Protein AF-A0A943QBY4-F1 (afdb_monomer)

Sequence (57 aa):
MPKAVDYVNQSLSSLQNTISSLQQALGDAEKSDNKAKIQSAIDSINSASQELSKYKD

Nearest PDB structures (foldseek):
  7s5c-assembly1_D  TM=9.307E-01  e=8.142E-01  Myxococcus xanthus
  7s5c-assembly1_E  TM=9.389E-01  e=8.142E-01  Myxococcus xanthus
  7s5k-assembly1_E  TM=9.337E-01  e=1.059E+00  Myxococcus xanthus
  7s5k-assembly1_F  TM=9.321E-01  e=1.208E+00  Myxococcus xanthus
  7s5c-assembly1_F  TM=9.477E-01  e=1.291E+00  Myxococcus xanthus

Structure (mmCIF, N/CA/C/O 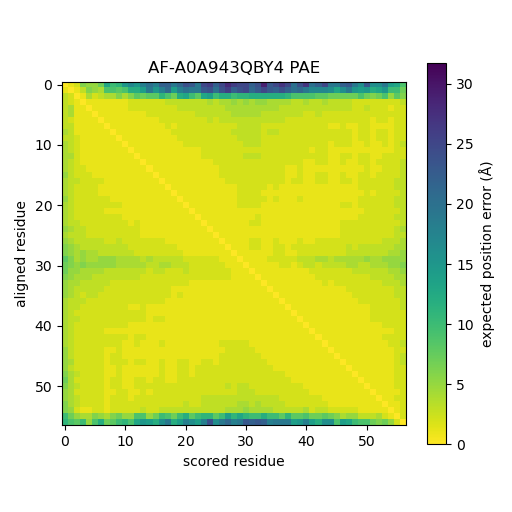backbone):
data_AF-A0A943QBY4-F1
#
_entry.id   AF-A0A943QBY4-F1
#
loop_
_atom_site.group_PDB
_atom_site.id
_atom_site.type_symbol
_atom_site.label_atom_id
_atom_site.label_alt_id
_atom_site.label_comp_id
_atom_site.label_asym_id
_atom_site.label_entity_id
_atom_site.label_seq_id
_atom_site.pdbx_PDB_ins_code
_atom_site.Cartn_x
_atom_site.Cartn_y
_atom_site.Cartn_z
_atom_site.occupancy
_atom_site.B_iso_or_equiv
_atom_site.auth_seq_id
_atom_site.auth_comp_id
_atom_site.auth_asym_id
_atom_site.auth_atom_id
_atom_site.pdbx_PDB_model_num
ATOM 1 N N . MET A 1 1 ? 12.563 -8.169 -22.963 1.00 65.50 1 MET A N 1
ATOM 2 C CA . MET A 1 1 ? 12.691 -8.041 -21.497 1.00 65.50 1 MET A CA 1
ATOM 3 C C . MET A 1 1 ? 11.755 -6.933 -21.060 1.00 65.50 1 MET A C 1
ATOM 5 O O . MET A 1 1 ? 11.746 -5.923 -21.759 1.00 65.50 1 MET A O 1
ATOM 9 N N . PRO A 1 2 ? 10.960 -7.117 -19.994 1.00 73.31 2 PRO A N 1
ATOM 10 C CA . PRO A 1 2 ? 10.202 -6.015 -19.413 1.00 73.31 2 PRO A CA 1
ATOM 11 C C . PRO A 1 2 ? 11.180 -4.927 -18.971 1.00 73.31 2 PRO A C 1
ATOM 13 O O . PRO A 1 2 ? 12.258 -5.242 -18.455 1.00 73.31 2 PRO A O 1
ATOM 16 N N . LYS A 1 3 ? 10.839 -3.665 -19.218 1.00 89.69 3 LYS A N 1
ATOM 17 C CA . LYS A 1 3 ? 11.650 -2.540 -18.752 1.00 89.69 3 LYS A CA 1
ATOM 18 C C . LYS A 1 3 ? 11.423 -2.347 -17.257 1.00 89.69 3 LYS A C 1
ATOM 20 O O . LYS A 1 3 ? 10.384 -2.738 -16.726 1.00 89.69 3 LYS A O 1
ATOM 25 N N . ALA A 1 4 ? 12.362 -1.707 -16.570 1.00 94.31 4 ALA A N 1
ATOM 26 C CA . ALA A 1 4 ? 12.196 -1.391 -15.152 1.00 94.31 4 ALA A CA 1
ATOM 27 C C . ALA A 1 4 ? 10.906 -0.583 -14.889 1.00 94.31 4 ALA A C 1
ATOM 29 O O . ALA A 1 4 ? 10.215 -0.835 -13.902 1.00 94.31 4 ALA A O 1
ATOM 30 N N . VAL A 1 5 ? 10.510 0.287 -15.828 1.00 94.44 5 VAL A N 1
ATOM 31 C CA . VAL A 1 5 ? 9.241 1.033 -15.760 1.00 94.44 5 VAL A CA 1
ATOM 32 C C . VAL A 1 5 ? 8.001 0.125 -15.750 1.00 94.44 5 VAL A C 1
ATOM 34 O O . VAL A 1 5 ? 7.032 0.436 -15.061 1.00 94.44 5 VAL A O 1
ATOM 37 N N . ASP A 1 6 ? 8.031 -1.027 -16.429 1.00 94.88 6 ASP A N 1
ATOM 38 C CA . ASP A 1 6 ? 6.904 -1.970 -16.441 1.00 94.88 6 ASP A CA 1
ATOM 39 C C . ASP A 1 6 ? 6.704 -2.596 -15.051 1.00 94.88 6 ASP A C 1
ATOM 41 O O . ASP A 1 6 ? 5.579 -2.678 -14.553 1.00 94.88 6 ASP A O 1
ATOM 45 N N . TYR A 1 7 ? 7.803 -2.964 -14.381 1.00 95.81 7 TYR A N 1
ATOM 46 C CA . TYR A 1 7 ? 7.771 -3.481 -13.009 1.00 95.81 7 TYR A CA 1
ATOM 47 C C . TYR A 1 7 ? 7.305 -2.429 -11.999 1.00 95.81 7 TYR A C 1
ATOM 49 O O . TYR A 1 7 ? 6.553 -2.752 -11.074 1.00 95.81 7 TYR A O 1
ATOM 57 N N . VAL A 1 8 ? 7.718 -1.169 -12.173 1.00 96.75 8 VAL A N 1
ATOM 58 C CA . VAL A 1 8 ? 7.257 -0.059 -11.327 1.00 96.75 8 VAL A CA 1
ATOM 59 C C . VAL A 1 8 ? 5.751 0.142 -11.485 1.00 96.75 8 VAL A C 1
ATOM 61 O O . VAL A 1 8 ? 5.040 0.180 -10.482 1.00 96.75 8 VAL A O 1
ATOM 64 N N . ASN A 1 9 ? 5.242 0.172 -12.718 1.00 95.38 9 ASN A N 1
ATOM 65 C CA . ASN A 1 9 ? 3.809 0.310 -12.982 1.00 95.38 9 ASN A CA 1
ATOM 66 C C . ASN A 1 9 ? 2.996 -0.842 -12.369 1.00 95.38 9 ASN A C 1
ATOM 68 O O . ASN A 1 9 ? 1.993 -0.600 -11.698 1.00 95.38 9 ASN A O 1
ATOM 72 N N . GLN A 1 10 ? 3.454 -2.090 -12.520 1.00 96.75 10 GLN A N 1
ATOM 73 C CA . GLN A 1 10 ? 2.806 -3.253 -11.902 1.00 96.75 10 GLN A CA 1
ATOM 74 C C . GLN A 1 10 ? 2.799 -3.167 -10.365 1.00 96.75 10 GLN A C 1
ATOM 76 O O . GLN A 1 10 ? 1.808 -3.517 -9.710 1.00 96.75 10 GLN A O 1
ATOM 81 N N . SER A 1 11 ? 3.900 -2.693 -9.782 1.00 97.25 11 SER A N 1
ATOM 82 C CA . SER A 1 11 ? 4.015 -2.505 -8.336 1.00 97.25 11 SER A CA 1
ATOM 83 C C . SER A 1 11 ? 3.045 -1.430 -7.847 1.00 97.25 11 SER A C 1
A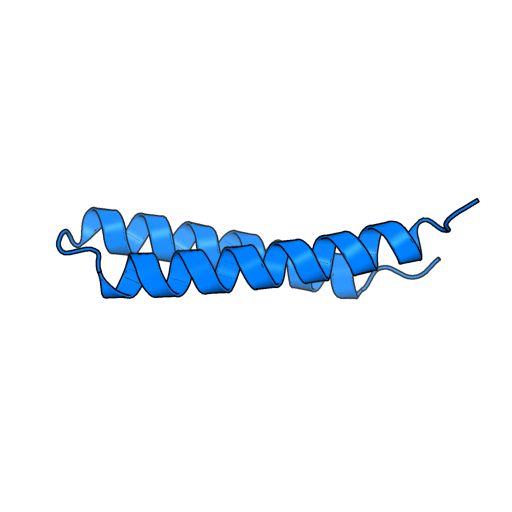TOM 85 O O . SER A 1 11 ? 2.330 -1.665 -6.877 1.00 97.25 11 SER A O 1
ATOM 87 N N . LEU A 1 12 ? 2.932 -0.299 -8.554 1.00 98.06 12 LEU A N 1
ATOM 88 C CA . LEU A 1 12 ? 1.984 0.774 -8.230 1.00 98.06 12 LEU A CA 1
ATOM 89 C C . LEU A 1 12 ? 0.530 0.276 -8.208 1.00 98.06 12 LEU A C 1
ATOM 91 O O . LEU A 1 12 ? -0.197 0.573 -7.260 1.00 98.06 12 LEU A O 1
ATOM 95 N N . SER A 1 13 ? 0.118 -0.544 -9.180 1.00 97.88 13 SER A N 1
ATOM 96 C CA . SER A 1 13 ? -1.222 -1.154 -9.171 1.00 97.88 13 SER A CA 1
ATOM 97 C C . SER A 1 13 ? -1.439 -2.088 -7.974 1.00 97.88 13 SER A C 1
ATOM 99 O O . SER A 1 13 ? -2.507 -2.092 -7.363 1.00 97.88 13 SER A O 1
ATOM 101 N N . SER A 1 14 ? -0.419 -2.859 -7.591 1.00 98.38 14 SER A N 1
ATOM 102 C CA . SER A 1 14 ? -0.500 -3.759 -6.430 1.00 98.38 14 SER A CA 1
ATOM 103 C C . SER A 1 14 ? -0.590 -2.986 -5.105 1.00 98.38 14 SER A C 1
ATOM 105 O O . SER A 1 14 ? -1.338 -3.370 -4.200 1.00 98.38 14 SER A O 1
ATOM 107 N N . LEU A 1 15 ? 0.127 -1.864 -4.996 1.00 98.31 15 LEU A N 1
ATOM 108 C CA . LEU A 1 15 ? 0.076 -0.978 -3.831 1.00 98.31 15 LEU A CA 1
ATOM 109 C C . LEU A 1 15 ? -1.285 -0.286 -3.704 1.00 98.31 15 LEU A C 1
ATOM 111 O O . LEU A 1 15 ? -1.802 -0.193 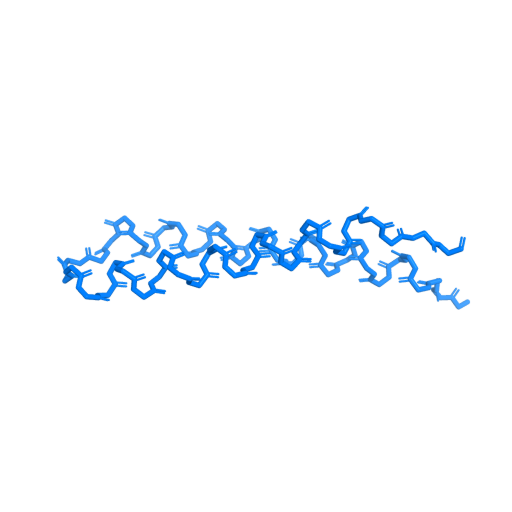-2.593 1.00 98.31 15 LEU A O 1
ATOM 115 N N . GLN A 1 16 ? -1.911 0.116 -4.814 1.00 98.06 16 GLN A N 1
ATOM 116 C CA . GLN A 1 16 ? -3.275 0.659 -4.800 1.00 98.06 16 GLN A CA 1
ATOM 117 C C . GLN A 1 16 ? -4.287 -0.343 -4.233 1.00 98.06 16 GLN A C 1
ATOM 119 O O . GLN A 1 16 ? -5.046 0.007 -3.331 1.00 98.06 16 GLN A O 1
ATOM 124 N N . ASN A 1 17 ? -4.240 -1.605 -4.671 1.00 98.38 17 ASN A N 1
ATOM 125 C CA . ASN A 1 17 ? -5.096 -2.656 -4.108 1.00 98.38 17 ASN A CA 1
ATOM 126 C C . ASN A 1 17 ? -4.844 -2.859 -2.605 1.00 98.38 17 ASN A C 1
ATOM 128 O O . ASN A 1 17 ? -5.780 -3.038 -1.828 1.00 98.38 17 ASN A O 1
ATOM 132 N N . THR A 1 18 ? -3.578 -2.794 -2.184 1.00 98.62 18 THR A N 1
ATOM 133 C CA . THR A 1 18 ? -3.201 -2.899 -0.767 1.00 98.62 18 THR A CA 1
ATOM 134 C C . THR A 1 18 ? -3.784 -1.746 0.054 1.00 98.62 18 THR A C 1
ATOM 136 O O . THR A 1 18 ? -4.344 -1.983 1.123 1.00 98.62 18 THR A O 1
ATOM 139 N N . ILE A 1 19 ? -3.715 -0.509 -0.455 1.00 98.69 19 ILE A N 1
ATOM 140 C CA . ILE A 1 19 ? -4.325 0.663 0.187 1.00 98.69 19 ILE A CA 1
ATOM 141 C C . ILE A 1 19 ? -5.835 0.464 0.341 1.00 98.69 19 ILE A C 1
ATOM 143 O O . ILE A 1 19 ? -6.354 0.697 1.429 1.00 98.69 19 ILE A O 1
ATOM 147 N N . SER A 1 20 ? -6.537 -0.003 -0.696 1.00 98.69 20 SER A N 1
ATOM 148 C CA . SER A 1 20 ? -7.985 -0.237 -0.620 1.00 98.69 20 SER A CA 1
ATOM 149 C C . SER A 1 20 ? -8.360 -1.251 0.465 1.00 98.69 20 SER A C 1
ATOM 151 O O . SER A 1 20 ? -9.261 -0.987 1.261 1.00 98.69 20 SER A O 1
ATOM 153 N N . SER A 1 21 ? -7.633 -2.367 0.568 1.00 98.81 21 SER A N 1
ATOM 154 C CA . SER A 1 21 ? -7.850 -3.358 1.634 1.00 98.81 21 SER A CA 1
ATOM 155 C C . SER A 1 21 ? -7.580 -2.783 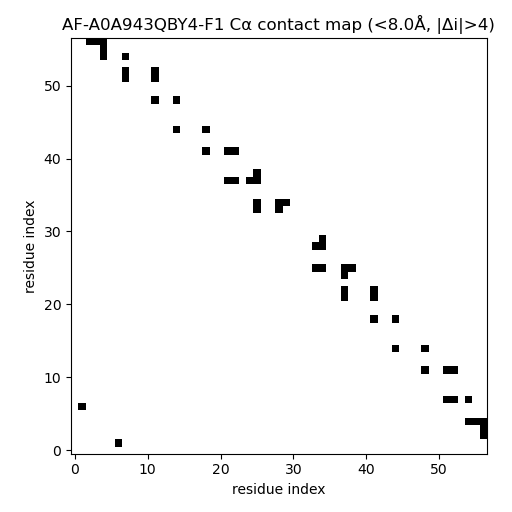3.029 1.00 98.81 21 SER A C 1
ATOM 157 O O . SER A 1 21 ? -8.322 -3.055 3.973 1.00 98.81 21 SER A O 1
ATOM 159 N N . LEU A 1 22 ? -6.543 -1.952 3.179 1.00 98.75 22 LEU A N 1
ATOM 160 C CA . LEU A 1 22 ? -6.247 -1.285 4.450 1.00 98.75 22 LEU A CA 1
ATOM 161 C C . LEU A 1 22 ? -7.306 -0.237 4.813 1.00 98.75 22 LEU A C 1
ATOM 163 O O . LEU A 1 22 ? -7.644 -0.108 5.985 1.00 98.75 22 LEU A O 1
ATOM 167 N N . GLN A 1 23 ? -7.866 0.481 3.839 1.00 98.81 23 GLN A N 1
ATOM 168 C CA . GLN A 1 23 ? -8.960 1.430 4.071 1.00 98.81 23 GLN A CA 1
ATOM 169 C C . GLN A 1 23 ? -10.231 0.729 4.566 1.00 98.81 23 GLN A C 1
ATOM 171 O O . GLN A 1 23 ? -10.897 1.249 5.459 1.00 98.81 23 GLN A O 1
ATOM 176 N N . GLN A 1 24 ? -10.540 -0.462 4.044 1.00 98.69 24 GLN A N 1
ATOM 177 C CA . GLN A 1 24 ? -11.625 -1.295 4.576 1.00 98.69 24 GLN A CA 1
ATOM 178 C C . GLN A 1 24 ? -11.336 -1.703 6.027 1.00 98.69 24 GLN A C 1
ATOM 180 O O . GLN A 1 24 ? -12.134 -1.420 6.918 1.00 98.69 24 GLN A O 1
ATOM 185 N N . ALA A 1 25 ? -10.143 -2.247 6.292 1.00 98.56 25 ALA A N 1
ATOM 186 C CA . ALA A 1 25 ? -9.737 -2.636 7.643 1.00 98.56 25 ALA A CA 1
ATOM 187 C C . ALA A 1 25 ? -9.741 -1.459 8.639 1.00 98.56 25 ALA A C 1
ATOM 189 O O . ALA A 1 25 ? -10.047 -1.642 9.815 1.00 98.56 25 ALA A O 1
ATOM 190 N N . LEU A 1 26 ? -9.416 -0.243 8.185 1.00 98.62 26 LEU A N 1
ATOM 191 C CA . LEU A 1 26 ? -9.484 0.976 8.992 1.00 98.62 26 LEU A CA 1
ATOM 192 C C . LEU A 1 26 ? -10.921 1.297 9.424 1.00 98.62 26 LEU A C 1
ATOM 194 O O . LEU A 1 26 ? -11.135 1.719 10.564 1.00 98.62 26 LEU A O 1
ATOM 198 N N . GLY A 1 27 ? -11.884 1.106 8.517 1.00 98.25 27 GLY A N 1
ATOM 199 C CA . GLY A 1 27 ? -13.310 1.276 8.788 1.00 98.25 27 GLY A CA 1
ATOM 200 C C . GLY A 1 27 ? -13.835 0.263 9.805 1.00 98.25 27 GLY A C 1
ATOM 201 O O . GLY A 1 27 ? -14.572 0.646 10.712 1.00 98.25 27 GLY A O 1
ATOM 202 N N . ASP A 1 28 ? -13.382 -0.987 9.697 1.00 98.56 28 ASP A N 1
ATOM 203 C CA . ASP A 1 28 ? -13.836 -2.104 10.536 1.00 98.56 28 ASP A CA 1
ATOM 204 C C . ASP A 1 28 ? -13.127 -2.180 11.899 1.00 98.56 28 ASP A C 1
ATOM 206 O O . ASP A 1 28 ? -13.618 -2.806 12.839 1.00 98.56 28 ASP A O 1
ATOM 210 N N . ALA A 1 29 ? -11.952 -1.562 12.043 1.00 98.25 29 ALA A N 1
ATOM 211 C CA . ALA A 1 29 ? -11.197 -1.610 13.288 1.00 98.25 29 ALA A CA 1
ATOM 212 C C . ALA A 1 29 ? -11.937 -0.884 14.425 1.00 98.25 29 ALA A C 1
ATOM 214 O O . ALA A 1 29 ? -12.234 0.300 14.335 1.00 98.25 29 ALA A O 1
ATOM 215 N N . GLU A 1 30 ? -12.160 -1.552 15.556 1.00 97.12 30 GLU A N 1
ATOM 216 C CA . GLU A 1 30 ? -12.823 -0.930 16.716 1.00 97.12 30 GLU A CA 1
ATOM 217 C C . GLU A 1 30 ? -11.838 -0.179 17.624 1.00 97.12 30 GLU A C 1
ATOM 219 O O . GLU A 1 30 ? -12.129 0.899 18.143 1.00 97.12 30 GLU A O 1
ATOM 224 N N . LYS A 1 31 ? -10.635 -0.739 17.809 1.00 98.44 31 LYS A N 1
ATOM 225 C CA . LYS A 1 31 ? -9.613 -0.184 18.707 1.00 98.44 31 LYS A CA 1
ATOM 226 C C . LYS A 1 31 ? -8.894 0.992 18.049 1.00 98.44 31 LYS A C 1
ATOM 228 O O . LYS A 1 31 ? -8.314 0.831 16.973 1.00 98.44 31 LYS A O 1
ATOM 233 N N . SER A 1 32 ? -8.843 2.133 18.738 1.00 97.94 32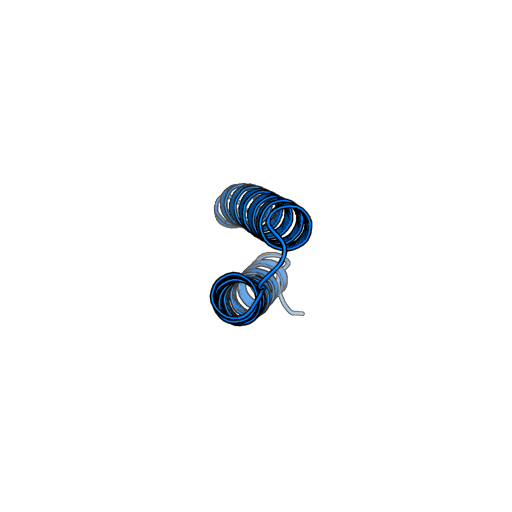 SER A N 1
ATOM 234 C CA . SER A 1 32 ? -8.130 3.343 18.295 1.00 97.94 32 SER A CA 1
ATOM 235 C C . SER A 1 32 ? -6.685 3.062 17.888 1.00 97.94 32 SER A C 1
ATOM 237 O O . SER A 1 32 ? -6.237 3.517 16.840 1.00 97.94 32 SER A O 1
ATOM 239 N N . ASP A 1 33 ? -5.978 2.245 18.666 1.00 98.25 33 ASP A N 1
ATOM 240 C CA . ASP A 1 33 ? -4.572 1.920 18.414 1.00 98.25 33 ASP A CA 1
ATOM 241 C C . ASP A 1 33 ? -4.388 1.114 17.123 1.00 98.25 33 ASP A C 1
ATOM 243 O O . ASP A 1 33 ? -3.383 1.260 16.428 1.00 98.25 33 ASP A O 1
ATOM 247 N N . ASN A 1 34 ? -5.365 0.272 16.772 1.00 98.44 34 ASN A N 1
ATOM 248 C CA . ASN A 1 34 ? -5.347 -0.462 15.510 1.00 98.44 34 ASN A CA 1
ATOM 249 C C . ASN A 1 34 ? -5.634 0.477 14.337 1.00 98.44 34 ASN A C 1
ATOM 251 O O . ASN A 1 34 ? -4.930 0.402 13.333 1.00 98.44 34 ASN A O 1
ATOM 255 N N . LYS A 1 35 ? -6.590 1.407 14.484 1.00 98.69 35 LYS A N 1
ATOM 256 C CA . LYS A 1 35 ? -6.835 2.450 13.476 1.00 98.69 35 LYS A CA 1
ATOM 257 C C . LYS A 1 35 ? -5.578 3.270 13.206 1.00 98.69 35 LYS A C 1
ATOM 259 O O . LYS A 1 35 ? -5.209 3.449 12.051 1.00 98.69 35 LYS A O 1
ATOM 264 N N . ALA A 1 36 ? -4.890 3.705 14.263 1.00 98.56 36 ALA A N 1
ATOM 265 C CA . ALA A 1 36 ? -3.654 4.472 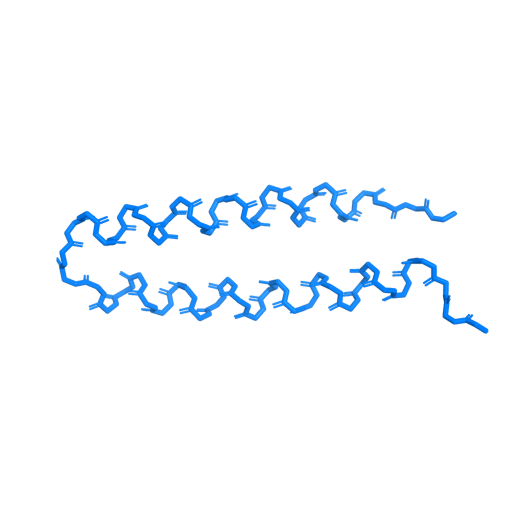14.146 1.00 98.56 36 ALA A CA 1
ATOM 266 C C . ALA A 1 36 ? -2.577 3.701 13.365 1.00 98.56 36 ALA A C 1
ATOM 268 O O . ALA A 1 36 ? -1.997 4.241 12.427 1.00 98.56 36 ALA A O 1
ATOM 269 N N . LYS A 1 37 ? -2.365 2.415 13.680 1.00 98.75 37 LYS A N 1
ATOM 270 C CA . LYS A 1 37 ? -1.406 1.559 12.957 1.00 98.75 37 LYS A CA 1
ATOM 271 C C . LYS A 1 37 ? -1.764 1.388 11.481 1.00 98.75 37 LYS A C 1
ATOM 273 O O . LYS A 1 37 ? -0.880 1.471 10.632 1.00 98.75 37 LYS A O 1
ATOM 278 N N . ILE A 1 38 ? -3.042 1.157 11.173 1.00 98.81 38 ILE A N 1
ATOM 279 C CA . ILE A 1 38 ? -3.514 0.999 9.791 1.00 98.81 38 ILE A CA 1
ATOM 280 C C . ILE A 1 38 ? -3.331 2.307 9.014 1.00 98.81 38 ILE A C 1
ATOM 282 O O . ILE A 1 38 ? -2.805 2.281 7.902 1.00 98.81 38 ILE A O 1
ATOM 286 N N . GLN A 1 39 ? -3.685 3.448 9.610 1.00 98.81 39 GLN A N 1
ATOM 287 C CA . GLN A 1 39 ? -3.485 4.756 8.990 1.00 98.81 39 GLN A CA 1
ATOM 288 C C . GLN A 1 39 ? -2.000 5.016 8.699 1.00 98.81 39 GLN A C 1
ATOM 290 O O . GLN A 1 39 ? -1.655 5.347 7.569 1.00 98.81 39 GLN A O 1
ATOM 295 N N . SER A 1 40 ? -1.104 4.762 9.661 1.00 98.75 40 SER A N 1
ATOM 296 C CA . SER A 1 40 ? 0.343 4.914 9.443 1.00 98.75 40 SER A CA 1
ATOM 297 C C . SER A 1 40 ? 0.880 4.015 8.320 1.00 98.75 40 SER A C 1
ATOM 299 O O . SER A 1 40 ? 1.781 4.419 7.579 1.00 98.75 40 SER A O 1
ATOM 301 N N . ALA A 1 41 ? 0.332 2.805 8.162 1.00 98.75 41 ALA A N 1
ATOM 302 C CA . ALA A 1 41 ? 0.691 1.919 7.058 1.00 98.75 41 ALA A CA 1
ATOM 303 C C . ALA A 1 41 ? 0.231 2.482 5.701 1.00 98.75 41 ALA A C 1
ATOM 305 O O . ALA A 1 41 ? 1.021 2.507 4.756 1.00 98.75 41 ALA A O 1
ATOM 306 N N . ILE A 1 42 ? -1.005 2.988 5.614 1.00 98.81 42 ILE A N 1
ATOM 307 C CA . ILE A 1 42 ? -1.530 3.657 4.412 1.00 98.81 42 ILE A CA 1
ATOM 308 C C . ILE A 1 42 ? -0.650 4.857 4.035 1.00 98.81 42 ILE A C 1
ATOM 310 O O . ILE A 1 42 ? -0.257 4.986 2.876 1.00 98.81 42 ILE A O 1
ATOM 314 N N . ASP A 1 43 ? -0.284 5.699 5.003 1.00 98.75 43 ASP A N 1
ATOM 315 C CA . ASP A 1 43 ? 0.539 6.894 4.773 1.00 98.75 43 ASP A CA 1
ATOM 316 C C . ASP A 1 43 ? 1.936 6.537 4.236 1.00 98.75 43 ASP A C 1
ATOM 318 O O . ASP A 1 43 ? 2.451 7.178 3.311 1.00 98.75 43 ASP A O 1
ATOM 322 N N . SER A 1 44 ? 2.526 5.461 4.765 1.00 98.75 44 SER A N 1
ATOM 323 C CA . SER A 1 44 ? 3.826 4.946 4.317 1.00 98.75 44 SER A CA 1
ATOM 324 C C . SER A 1 44 ? 3.760 4.422 2.880 1.00 98.75 44 SER A C 1
ATOM 326 O O . SER A 1 44 ? 4.630 4.730 2.062 1.00 98.75 44 SER A O 1
ATOM 328 N N . ILE A 1 45 ? 2.705 3.673 2.541 1.00 98.56 45 ILE A N 1
ATOM 329 C CA . ILE A 1 45 ? 2.505 3.143 1.185 1.00 98.56 45 ILE A CA 1
ATOM 330 C C . ILE A 1 45 ? 2.227 4.273 0.189 1.00 98.56 45 ILE A C 1
ATOM 332 O O . ILE A 1 45 ? 2.763 4.252 -0.920 1.00 98.56 45 ILE A O 1
ATOM 336 N N . ASN A 1 46 ? 1.434 5.277 0.570 1.00 98.56 46 ASN A N 1
ATOM 337 C CA . ASN A 1 46 ? 1.182 6.452 -0.263 1.00 98.56 46 ASN A CA 1
ATOM 338 C C . ASN A 1 46 ? 2.480 7.204 -0.569 1.00 98.56 46 ASN A C 1
ATOM 340 O O . ASN A 1 46 ? 2.738 7.516 -1.730 1.00 98.56 46 ASN A O 1
ATOM 344 N N . SER A 1 47 ? 3.324 7.429 0.441 1.00 98.56 47 SER A N 1
ATOM 345 C CA . SER A 1 47 ? 4.637 8.067 0.267 1.00 98.56 47 SER A CA 1
ATOM 346 C C . SER A 1 47 ? 5.525 7.276 -0.699 1.00 98.56 47 SER A C 1
ATOM 348 O O . SER A 1 47 ? 6.065 7.835 -1.652 1.00 98.56 47 SER A O 1
ATOM 350 N N . ALA A 1 48 ? 5.615 5.955 -0.519 1.00 97.94 48 ALA A N 1
ATOM 351 C CA . ALA A 1 48 ? 6.374 5.090 -1.422 1.00 97.94 48 ALA A CA 1
ATOM 352 C C . ALA A 1 48 ? 5.820 5.116 -2.859 1.00 97.94 48 ALA A C 1
ATOM 354 O O . ALA A 1 48 ? 6.582 5.205 -3.820 1.00 97.94 48 ALA A O 1
ATOM 355 N N . SER A 1 49 ? 4.493 5.093 -3.011 1.00 98.12 49 SER A N 1
ATOM 356 C CA . SER A 1 49 ? 3.822 5.150 -4.316 1.00 98.12 49 SER A CA 1
ATOM 357 C C . SER A 1 49 ? 4.085 6.479 -5.030 1.00 98.12 49 SER A C 1
ATOM 359 O O . SER A 1 49 ? 4.308 6.494 -6.239 1.00 98.12 49 SER A O 1
ATOM 361 N N . GLN A 1 50 ? 4.114 7.594 -4.293 1.00 98.06 50 GLN A N 1
ATOM 362 C CA . GLN A 1 50 ? 4.455 8.907 -4.842 1.00 98.06 50 GLN A CA 1
ATOM 363 C C . GLN A 1 50 ? 5.894 8.948 -5.362 1.00 98.06 50 GLN A C 1
ATOM 365 O O . GLN A 1 50 ? 6.109 9.425 -6.474 1.00 98.06 50 GLN A O 1
ATOM 370 N N . GLU A 1 51 ? 6.869 8.420 -4.619 1.00 97.88 51 GLU A N 1
ATOM 371 C CA . GLU A 1 51 ? 8.257 8.364 -5.097 1.00 97.88 51 GLU A CA 1
ATOM 372 C C . GLU A 1 51 ? 8.410 7.449 -6.317 1.00 97.88 51 GLU A C 1
ATOM 374 O O . GLU A 1 51 ? 9.020 7.843 -7.311 1.00 97.88 51 GLU A O 1
ATOM 379 N N . LEU A 1 52 ? 7.777 6.272 -6.304 1.00 96.81 52 LEU A N 1
ATOM 380 C CA . LEU A 1 52 ? 7.792 5.349 -7.442 1.00 96.81 52 LEU A CA 1
ATOM 381 C C . LEU A 1 52 ? 7.136 5.946 -8.694 1.00 96.81 52 LEU A C 1
ATOM 383 O O . LEU A 1 52 ? 7.621 5.719 -9.798 1.00 96.81 52 LEU A O 1
ATOM 387 N N . SER A 1 53 ? 6.088 6.762 -8.545 1.00 96.25 53 SER A N 1
ATOM 388 C CA . SER A 1 53 ? 5.425 7.421 -9.682 1.00 96.25 53 SER A CA 1
ATOM 389 C C . SER A 1 53 ? 6.319 8.416 -10.437 1.00 96.25 53 SER A C 1
ATOM 391 O O . SER A 1 53 ? 6.030 8.766 -11.581 1.00 96.25 53 SER A O 1
ATOM 393 N N . LYS A 1 54 ? 7.415 8.869 -9.813 1.00 96.69 54 LYS A N 1
ATOM 394 C CA . LYS A 1 54 ? 8.398 9.774 -10.427 1.00 96.69 54 LYS A CA 1
ATOM 395 C C . LYS A 1 54 ? 9.460 9.027 -11.234 1.00 96.69 54 LYS A C 1
ATOM 397 O O . LYS A 1 54 ? 10.216 9.680 -11.954 1.00 96.69 54 LYS A O 1
ATOM 402 N N . TYR A 1 55 ? 9.541 7.701 -11.108 1.00 95.69 55 TYR A N 1
ATOM 403 C CA . TYR A 1 55 ? 10.521 6.892 -11.824 1.00 95.69 55 TYR A CA 1
ATOM 404 C C . TYR A 1 55 ? 10.327 7.019 -13.340 1.00 95.69 55 TYR A C 1
ATOM 406 O O . TYR A 1 55 ? 9.225 6.850 -13.863 1.00 95.69 55 TYR A O 1
ATOM 414 N N . LYS A 1 56 ? 11.420 7.313 -14.045 1.00 85.25 56 LYS A N 1
ATOM 415 C CA 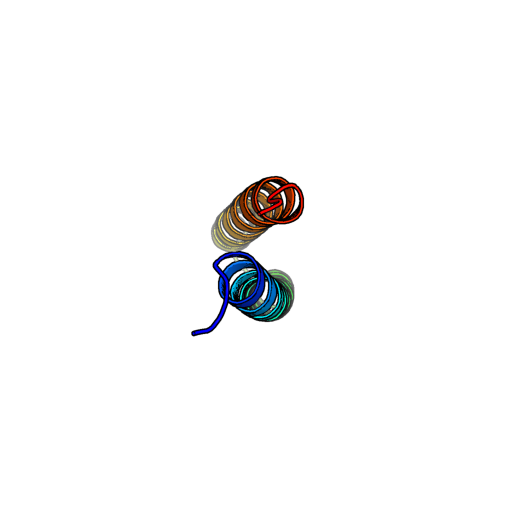. LYS A 1 56 ? 11.503 7.337 -15.507 1.00 85.25 56 LYS A CA 1
ATOM 416 C C . LYS A 1 56 ? 12.766 6.576 -15.905 1.00 85.25 56 LYS A C 1
ATOM 418 O O . LYS A 1 56 ? 13.803 6.780 -15.277 1.00 85.25 56 LYS A O 1
ATOM 423 N N . ASP A 1 57 ? 12.626 5.694 -16.888 1.00 77.88 57 ASP A N 1
ATOM 424 C CA . ASP A 1 57 ? 13.712 4.912 -17.500 1.00 77.88 57 ASP A CA 1
ATOM 425 C C . ASP A 1 57 ? 14.490 5.768 -18.514 1.00 77.88 57 ASP A C 1
ATOM 427 O O . ASP A 1 57 ? 13.823 6.538 -19.251 1.00 77.88 57 ASP A O 1
#

Solvent-accessible surface area (backbone atoms only — not comparable to full-atom values): 3292 Å² total; per-residue (Å²): 129,85,52,73,58,54,56,50,54,54,47,47,56,53,50,52,56,51,43,54,56,43,54,51,49,40,71,70,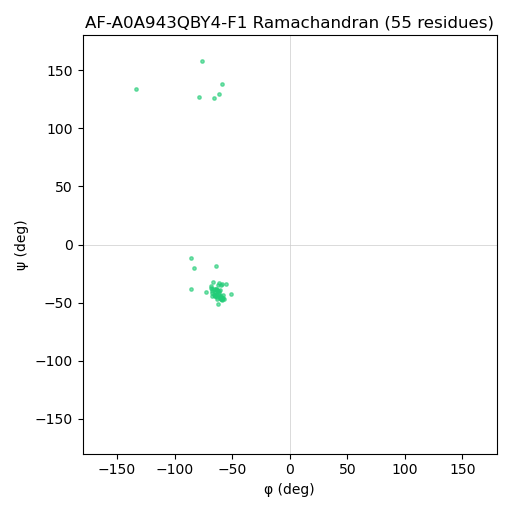44,84,51,67,70,56,29,53,55,42,50,54,50,44,54,52,50,50,54,52,46,55,59,57,69,67,66,78,127

Foldseek 3Di:
DDDPLNVLVVVLVVLVVVLVVLVVVLVVDPDPVSNVVSVVVSVVSVVVSVVSVPDDD

Radius of gyration: 13.88 Å; Cα contacts (8 Å, |Δi|>4): 28; chains: 1; bounding box: 28×18×40 Å

pLDDT: mean 96.15, std 6.19, range [65.5, 98.81]

Secondary structure (DSSP, 8-state):
---HHHHHHHHHHHHHHHHHHH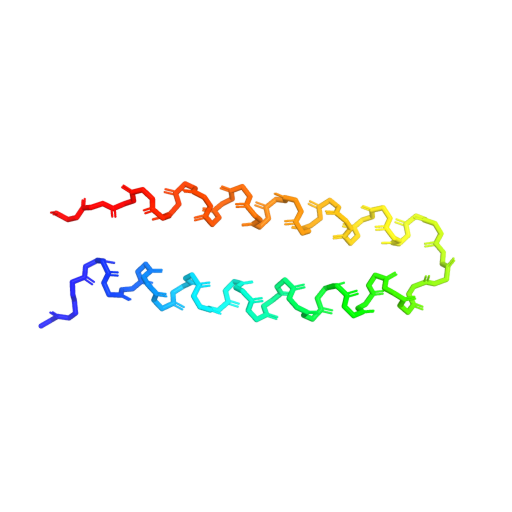HHHHHH--SHHHHHHHHHHHHHHHHHHHHHHT---

Mean predicted aligned error: 2.72 Å